Protein AF-A0A8H4UB85-F1 (afdb_monomer_lite)

Organism: NCBI:txid1208366

Foldseek 3Di:
DDKDKAQPCVDPCVVVCPPVQPDDRDPLAMEMDDDDDDPVQDDLVSLLLVVLVNLVCSCVVDVPHFKYKDWDAPPDCSVVSCVVFAVKDFGDWDDDPVGTTTIIMGGPVRCVVVGDPD

Sequence (118 aa):
GYMEIGFVKEDNVAAFIGAGCNIVVGEHDQNTHFLVGEEKFRGGKRYQAANTSMKHLAFLRDPRTRQIIGEPEYGKNNLKIQERFIPIEKKKRFHLPHKTSMLIALSRDRFFQEGHFV

Structure (mmCIF, N/CA/C/O backbone):
data_AF-A0A8H4UB85-F1
#
_entry.id   AF-A0A8H4UB85-F1
#
loop_
_atom_site.group_PDB
_atom_site.id
_atom_site.type_symbol
_atom_site.label_atom_id
_atom_site.label_alt_id
_atom_site.label_comp_id
_atom_site.label_asym_id
_atom_site.label_entity_id
_atom_site.label_seq_id
_atom_site.pdbx_PDB_ins_code
_atom_site.Cartn_x
_atom_site.Cartn_y
_atom_site.Cartn_z
_atom_site.occupancy
_atom_site.B_iso_or_equiv
_atom_site.auth_seq_id
_atom_site.auth_comp_id
_atom_site.auth_asym_id
_atom_site.auth_atom_id
_atom_site.pdbx_PDB_model_num
ATOM 1 N N . GLY A 1 1 ? 16.563 -6.771 -6.193 1.00 87.00 1 GLY A N 1
ATOM 2 C CA . GLY A 1 1 ? 15.504 -5.899 -5.613 1.00 87.00 1 GLY A CA 1
ATOM 3 C C . GLY A 1 1 ? 14.843 -6.540 -4.397 1.00 87.00 1 GLY A C 1
ATOM 4 O O . GLY A 1 1 ? 15.246 -7.634 -4.033 1.00 87.00 1 GLY A O 1
ATOM 5 N N . TYR A 1 2 ? 13.864 -5.873 -3.777 1.00 93.56 2 TYR A N 1
ATOM 6 C CA . TYR A 1 2 ? 13.152 -6.328 -2.567 1.00 93.56 2 TYR A CA 1
ATOM 7 C C . TYR A 1 2 ? 11.643 -6.086 -2.693 1.00 93.56 2 TYR A C 1
ATOM 9 O O . TYR A 1 2 ? 11.250 -5.063 -3.256 1.00 93.56 2 TYR A O 1
ATOM 17 N N . MET A 1 3 ? 10.819 -6.999 -2.173 1.00 92.88 3 MET A N 1
ATOM 18 C CA . MET A 1 3 ? 9.364 -6.853 -2.051 1.00 92.88 3 MET A CA 1
ATOM 19 C C . MET A 1 3 ? 8.880 -7.556 -0.786 1.00 92.88 3 MET A C 1
ATOM 21 O O . MET A 1 3 ? 9.318 -8.670 -0.509 1.00 92.88 3 MET A O 1
ATOM 25 N N . GLU A 1 4 ? 7.933 -6.949 -0.080 1.00 95.62 4 GLU A N 1
ATOM 26 C CA . GLU A 1 4 ? 7.238 -7.569 1.045 1.00 95.62 4 GLU A CA 1
ATOM 27 C C . GLU A 1 4 ? 5.762 -7.167 1.092 1.00 95.62 4 GLU A C 1
ATOM 29 O O . GLU A 1 4 ? 5.367 -6.099 0.615 1.00 95.62 4 GLU A O 1
ATOM 34 N N . ILE A 1 5 ? 4.963 -8.054 1.680 1.00 97.19 5 ILE A N 1
ATOM 35 C CA . ILE A 1 5 ? 3.551 -7.857 2.000 1.00 97.19 5 ILE A CA 1
ATOM 36 C C . ILE A 1 5 ? 3.381 -8.315 3.448 1.00 97.19 5 ILE A C 1
ATOM 38 O O . ILE A 1 5 ? 3.687 -9.471 3.755 1.00 97.19 5 ILE A O 1
ATOM 42 N N . GLY A 1 6 ? 2.901 -7.430 4.313 1.00 96.38 6 GLY A N 1
ATOM 43 C CA . GLY A 1 6 ? 2.668 -7.713 5.727 1.00 96.38 6 GLY A CA 1
ATOM 44 C C . GLY A 1 6 ? 1.344 -7.138 6.210 1.00 96.38 6 GLY A C 1
ATOM 45 O O . GLY A 1 6 ? 0.678 -6.384 5.500 1.00 96.38 6 GLY A O 1
ATOM 46 N N . PHE A 1 7 ? 0.953 -7.482 7.435 1.00 96.62 7 PHE A N 1
ATOM 47 C CA . PHE A 1 7 ? -0.189 -6.841 8.077 1.00 96.62 7 PHE A CA 1
ATOM 48 C C . PHE A 1 7 ? 0.214 -5.462 8.589 1.00 96.62 7 PHE A C 1
ATOM 50 O O . PHE A 1 7 ? 1.248 -5.304 9.232 1.00 96.62 7 PHE A O 1
ATOM 57 N N . VAL A 1 8 ? -0.633 -4.457 8.364 1.00 95.44 8 VAL A N 1
ATOM 58 C CA . VAL A 1 8 ? -0.331 -3.070 8.760 1.00 95.44 8 VAL A CA 1
ATOM 59 C C . VAL A 1 8 ? -0.058 -2.963 10.256 1.00 95.44 8 VAL A C 1
ATOM 61 O O . VAL A 1 8 ? 0.809 -2.202 10.662 1.00 95.44 8 VAL A O 1
ATOM 64 N N . LYS A 1 9 ? -0.786 -3.725 11.078 1.00 93.81 9 LYS A N 1
ATOM 65 C CA . LYS A 1 9 ? -0.640 -3.712 12.540 1.00 93.81 9 LYS A CA 1
ATOM 66 C C . LYS A 1 9 ? 0.680 -4.296 13.044 1.00 93.81 9 LYS A C 1
ATOM 68 O O . LYS A 1 9 ? 1.051 -4.019 14.179 1.00 93.81 9 LYS A O 1
ATOM 73 N N . GLU A 1 10 ? 1.361 -5.087 12.223 1.00 94.06 10 GLU A N 1
ATOM 74 C CA . GLU A 1 10 ? 2.667 -5.676 12.539 1.00 94.06 10 GLU A CA 1
ATOM 75 C C . GLU A 1 10 ? 3.822 -4.781 12.072 1.00 94.06 10 GLU A C 1
ATOM 77 O O . GLU A 1 10 ? 4.984 -5.048 12.369 1.00 94.06 10 GLU A O 1
ATOM 82 N N . ASP A 1 11 ? 3.512 -3.705 11.352 1.00 91.88 11 ASP A N 1
ATOM 83 C CA . ASP A 1 11 ? 4.499 -2.788 10.815 1.00 91.88 11 ASP A CA 1
ATOM 84 C C . ASP A 1 11 ? 4.849 -1.664 11.790 1.00 91.88 11 ASP A C 1
ATOM 86 O O . ASP A 1 11 ? 4.005 -1.165 12.538 1.00 91.88 11 ASP A O 1
ATOM 90 N N . ASN A 1 12 ? 6.087 -1.176 11.714 1.00 87.50 12 ASN A N 1
ATOM 91 C CA . ASN A 1 12 ? 6.548 -0.034 12.503 1.00 87.50 12 ASN A CA 1
ATOM 92 C C . ASN A 1 12 ? 5.673 1.216 12.310 1.00 87.50 12 ASN A C 1
ATOM 94 O O . ASN A 1 12 ? 5.544 2.028 13.227 1.00 87.50 12 ASN A O 1
ATOM 98 N N . VAL A 1 13 ? 5.054 1.383 11.135 1.00 86.00 13 VAL A N 1
ATOM 99 C CA . VAL A 1 13 ? 4.147 2.494 10.847 1.00 86.00 13 VAL A CA 1
ATOM 100 C C . VAL A 1 13 ? 2.886 2.461 11.715 1.00 86.00 13 VAL A C 1
ATOM 102 O O . VAL A 1 13 ? 2.326 3.526 11.980 1.00 86.00 13 VAL A O 1
ATOM 105 N N . ALA A 1 14 ? 2.467 1.291 12.219 1.00 88.25 14 ALA A N 1
ATOM 106 C CA . ALA A 1 14 ? 1.281 1.131 13.064 1.00 88.25 14 ALA A CA 1
ATOM 107 C C . ALA A 1 14 ? 1.293 2.082 14.270 1.00 88.25 14 ALA A C 1
ATOM 109 O O . ALA A 1 14 ? 0.273 2.696 14.590 1.00 88.25 14 ALA A O 1
ATOM 110 N N . ALA A 1 15 ? 2.469 2.282 14.875 1.00 85.38 15 ALA A N 1
ATOM 111 C CA . ALA A 1 15 ? 2.667 3.181 16.012 1.00 85.38 15 ALA A CA 1
ATOM 112 C C . ALA A 1 15 ? 2.376 4.663 15.690 1.00 85.38 15 ALA A C 1
ATOM 114 O O . ALA A 1 15 ? 2.152 5.461 16.598 1.00 85.38 15 ALA A O 1
ATOM 115 N N . PHE A 1 16 ? 2.354 5.042 14.408 1.00 82.12 16 PHE A N 1
ATOM 116 C CA . PHE A 1 16 ? 2.212 6.427 13.949 1.00 82.12 16 PHE A CA 1
ATOM 117 C C . PHE A 1 16 ? 0.847 6.732 13.309 1.00 82.12 16 PHE A C 1
ATOM 119 O O . PHE A 1 16 ? 0.513 7.902 13.110 1.00 82.12 16 PHE A O 1
ATOM 126 N N . ILE A 1 17 ? 0.047 5.714 12.972 1.00 80.44 17 ILE A N 1
ATOM 127 C CA . ILE A 1 17 ? -1.155 5.864 12.124 1.00 80.44 17 ILE A CA 1
ATOM 128 C C . ILE A 1 17 ? -2.485 5.680 12.859 1.00 80.44 17 ILE A C 1
ATOM 130 O O . ILE A 1 17 ? -3.516 5.558 12.206 1.00 80.44 17 ILE A O 1
ATOM 134 N N . GLY A 1 18 ? -2.479 5.697 14.196 1.00 71.00 18 GLY A N 1
ATOM 135 C CA . GLY A 1 18 ? -3.691 5.637 15.023 1.00 71.00 18 GLY A CA 1
ATOM 136 C C . GLY A 1 18 ? -4.651 6.828 14.833 1.00 71.00 18 GLY A C 1
ATOM 137 O O . GLY A 1 18 ? -4.656 7.499 13.801 1.00 71.00 18 GLY A O 1
ATOM 138 N N . ALA A 1 19 ? -5.450 7.144 15.860 1.00 62.06 19 ALA A N 1
ATOM 139 C CA . ALA A 1 19 ? -6.551 8.123 15.801 1.00 62.06 19 ALA A CA 1
ATOM 140 C C . ALA A 1 19 ? -6.199 9.492 15.167 1.00 62.06 19 ALA A C 1
ATOM 142 O O . ALA A 1 19 ? -7.061 10.163 14.607 1.00 62.06 19 ALA A O 1
ATOM 143 N N . GLY A 1 20 ? -4.927 9.902 15.192 1.00 68.69 20 GLY A N 1
ATOM 144 C CA . GLY A 1 20 ? -4.468 11.149 14.584 1.00 68.69 20 GLY A CA 1
ATOM 145 C C . GLY A 1 20 ? -4.389 11.159 13.051 1.00 68.69 20 GLY A C 1
ATOM 146 O O . GLY A 1 20 ? -4.251 12.243 12.484 1.00 68.69 20 GLY A O 1
ATOM 147 N N . CYS A 1 21 ? -4.445 10.016 12.363 1.00 76.62 21 CYS A N 1
ATOM 148 C CA . CYS A 1 21 ? -4.214 9.925 10.914 1.00 76.62 21 CYS A CA 1
ATOM 149 C C . CYS A 1 21 ? -5.487 9.771 10.067 1.00 76.62 21 CYS A C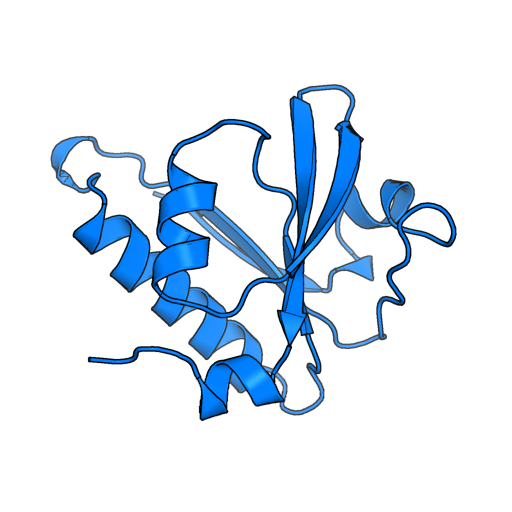 1
ATOM 151 O O . CYS A 1 21 ? -5.382 9.591 8.854 1.00 76.62 21 CYS A O 1
ATOM 153 N N . ASN A 1 22 ? -6.667 9.904 10.691 1.00 80.75 22 ASN A N 1
ATOM 154 C CA . ASN A 1 22 ? -7.983 9.744 10.058 1.00 80.75 22 ASN A CA 1
ATOM 155 C C . ASN A 1 22 ? -8.073 8.466 9.207 1.00 80.75 22 ASN A C 1
ATOM 157 O O . ASN A 1 22 ? -8.549 8.463 8.069 1.00 80.75 22 ASN A O 1
ATOM 161 N N . ILE A 1 23 ? -7.535 7.384 9.760 1.00 85.69 23 ILE A N 1
ATOM 162 C CA . ILE A 1 23 ? -7.601 6.057 9.183 1.00 85.69 23 ILE A CA 1
ATOM 163 C C . ILE A 1 23 ? -7.912 5.067 10.294 1.00 85.69 23 ILE A C 1
ATOM 165 O O . ILE A 1 23 ? -7.404 5.185 11.408 1.00 85.69 23 ILE A O 1
ATOM 169 N N . VAL A 1 24 ? -8.761 4.098 9.984 1.00 89.38 24 VAL A N 1
ATOM 170 C CA . VAL A 1 24 ? -9.012 2.950 10.850 1.00 89.38 24 VAL A CA 1
ATOM 171 C C . VAL A 1 24 ? -8.361 1.757 10.173 1.00 89.38 24 VAL A C 1
ATOM 173 O O . VAL A 1 24 ? -8.688 1.455 9.029 1.00 89.38 24 VAL A O 1
ATOM 176 N N . VAL A 1 25 ? -7.406 1.128 10.856 1.00 92.06 25 VAL A N 1
ATOM 177 C CA . VAL A 1 25 ? -6.695 -0.058 10.366 1.00 92.06 25 VAL A CA 1
ATOM 178 C C . VAL A 1 25 ? -7.390 -1.299 10.915 1.00 92.06 25 VAL A C 1
ATOM 180 O O . VAL A 1 25 ? -7.408 -1.514 12.129 1.00 92.06 25 VAL A O 1
ATOM 183 N N . GLY A 1 26 ? -7.966 -2.106 10.029 1.00 92.94 26 GLY A N 1
ATOM 184 C CA . GLY A 1 26 ? -8.573 -3.388 10.372 1.00 92.94 26 GLY A CA 1
ATOM 185 C C . GLY A 1 26 ? -7.535 -4.477 10.655 1.00 92.94 26 GLY A C 1
ATOM 186 O O . GLY A 1 26 ? -6.364 -4.350 10.306 1.00 92.94 26 GLY A O 1
ATOM 187 N N . GLU A 1 27 ? -7.972 -5.584 11.261 1.00 94.88 27 GLU A N 1
ATOM 188 C CA . GLU A 1 27 ? -7.096 -6.721 11.613 1.00 94.88 27 GLU A CA 1
ATOM 189 C C . GLU A 1 27 ? -6.407 -7.370 10.405 1.00 94.88 27 GLU A C 1
ATOM 191 O O . GLU A 1 27 ? -5.347 -7.970 10.540 1.00 94.88 27 GLU A O 1
ATOM 196 N N . HIS A 1 28 ? -7.018 -7.273 9.224 1.00 96.81 28 HIS A N 1
ATOM 197 C CA . HIS A 1 28 ? -6.555 -7.948 8.008 1.00 96.81 28 HIS A CA 1
ATOM 198 C C . HIS A 1 28 ? -6.041 -6.983 6.941 1.00 96.81 28 HIS A C 1
ATOM 200 O O . HIS A 1 28 ? -5.773 -7.404 5.812 1.00 96.81 28 HIS A O 1
ATOM 206 N N . ASP A 1 29 ? -5.934 -5.695 7.262 1.00 96.88 29 ASP A N 1
ATOM 207 C CA . ASP A 1 29 ? -5.396 -4.723 6.321 1.00 96.88 29 ASP A CA 1
ATOM 208 C C . ASP A 1 29 ? -3.905 -4.966 6.115 1.00 96.88 29 ASP A C 1
ATOM 210 O O . ASP A 1 29 ? -3.153 -5.220 7.060 1.00 96.88 29 ASP A O 1
ATOM 214 N N . GLN A 1 30 ? -3.490 -4.905 4.854 1.00 97.81 30 GLN A N 1
ATOM 215 C CA . GLN A 1 30 ? -2.128 -5.229 4.440 1.00 97.81 30 GLN A CA 1
ATOM 216 C C . GLN A 1 30 ? -1.338 -3.948 4.165 1.00 97.81 30 GLN A C 1
ATOM 218 O O . GLN A 1 30 ? -1.902 -2.894 3.870 1.00 97.81 30 GLN A O 1
ATOM 223 N N . ASN A 1 31 ? -0.020 -4.035 4.205 1.00 96.62 31 ASN A N 1
ATOM 224 C CA . ASN A 1 31 ? 0.883 -3.054 3.631 1.00 96.62 31 ASN A CA 1
ATOM 225 C C . ASN A 1 31 ? 1.737 -3.713 2.549 1.00 96.62 31 ASN A C 1
ATOM 227 O O . ASN A 1 31 ? 1.681 -4.923 2.323 1.00 96.62 31 ASN A O 1
ATOM 231 N N . THR A 1 32 ? 2.504 -2.895 1.837 1.00 95.69 32 THR A N 1
ATOM 232 C CA . THR A 1 32 ? 3.483 -3.412 0.887 1.00 95.69 32 THR A CA 1
ATOM 233 C C . THR A 1 32 ? 4.690 -2.490 0.829 1.00 95.69 32 THR A C 1
ATOM 235 O O . THR A 1 32 ? 4.504 -1.287 0.605 1.00 95.69 32 THR A O 1
ATOM 238 N N . HIS A 1 33 ? 5.899 -3.040 0.853 1.00 93.44 33 HIS A N 1
ATOM 239 C CA . HIS A 1 33 ? 7.110 -2.287 0.531 1.00 93.44 33 HIS A CA 1
ATOM 240 C C . HIS A 1 33 ? 7.845 -2.935 -0.625 1.00 93.44 33 HIS A C 1
ATOM 242 O O . HIS A 1 33 ? 7.888 -4.156 -0.755 1.00 93.44 33 HIS A O 1
ATOM 248 N N . PHE A 1 34 ? 8.435 -2.109 -1.485 1.00 91.25 34 PHE A N 1
ATOM 249 C CA . PHE A 1 34 ? 9.289 -2.623 -2.538 1.00 91.25 34 PHE A CA 1
ATOM 250 C C . PHE A 1 34 ? 10.373 -1.651 -2.970 1.00 91.25 34 PHE A C 1
ATOM 252 O O . PHE A 1 34 ? 10.245 -0.430 -2.864 1.00 91.25 34 PHE A O 1
ATOM 259 N N . LEU A 1 35 ? 11.426 -2.232 -3.530 1.00 91.12 35 LEU A N 1
ATOM 260 C CA . LEU A 1 35 ? 12.590 -1.548 -4.057 1.00 91.12 35 LEU A CA 1
ATOM 261 C C . LEU A 1 35 ? 13.081 -2.265 -5.316 1.00 91.12 35 LEU A C 1
ATOM 263 O O . LEU A 1 35 ? 13.325 -3.474 -5.322 1.00 91.12 35 LEU A O 1
ATOM 267 N N . VAL A 1 36 ? 13.337 -1.486 -6.364 1.00 91.44 36 VAL A N 1
ATOM 268 C CA . VAL A 1 36 ? 14.080 -1.946 -7.541 1.00 91.44 36 VAL A CA 1
ATOM 269 C C . VAL A 1 36 ? 15.549 -1.565 -7.364 1.00 91.44 36 VAL A C 1
ATOM 271 O O . VAL A 1 36 ? 15.904 -0.385 -7.428 1.00 91.44 36 VAL A O 1
ATOM 274 N N . GLY A 1 37 ? 16.392 -2.567 -7.111 1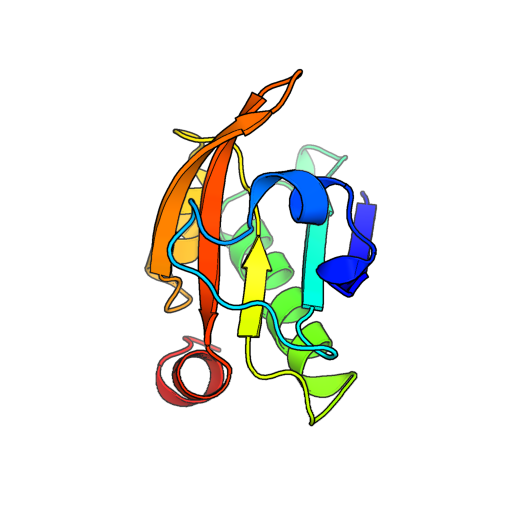.00 91.12 37 GLY A N 1
ATOM 275 C CA . GLY A 1 37 ? 17.809 -2.363 -6.804 1.00 91.12 37 GLY A CA 1
ATOM 276 C C . GLY A 1 37 ? 18.592 -1.910 -8.032 1.00 91.12 37 GLY A C 1
ATOM 277 O O . GLY A 1 37 ? 19.202 -0.842 -8.031 1.00 91.12 37 GLY A O 1
ATOM 278 N N . GLU A 1 38 ? 18.506 -2.695 -9.100 1.00 93.44 38 GLU A N 1
ATOM 279 C CA . GLU A 1 38 ? 19.295 -2.552 -10.314 1.00 93.44 38 GLU A CA 1
ATOM 280 C C . GLU A 1 38 ? 18.725 -1.448 -11.213 1.00 93.44 38 GLU A C 1
ATOM 282 O O . GLU A 1 38 ? 17.554 -1.462 -11.600 1.00 93.44 38 GLU A O 1
ATOM 287 N N . GLU A 1 39 ? 19.576 -0.499 -11.596 1.00 93.94 39 GLU A N 1
ATOM 288 C CA . GLU A 1 39 ? 19.166 0.702 -12.326 1.00 93.94 39 GLU A CA 1
ATOM 289 C C . GLU A 1 39 ? 18.484 0.398 -13.666 1.00 93.94 39 GLU A C 1
ATOM 291 O O . GLU A 1 39 ? 17.449 0.986 -13.978 1.00 93.94 39 GLU A O 1
ATOM 296 N N . LYS A 1 40 ? 18.983 -0.601 -14.406 1.00 94.75 40 LYS A N 1
ATOM 297 C CA . LYS A 1 40 ? 18.424 -1.022 -15.703 1.00 94.75 40 LYS A CA 1
ATOM 298 C C . LYS A 1 40 ? 16.953 -1.462 -15.640 1.00 94.75 40 LYS A C 1
ATOM 300 O O . LYS A 1 40 ? 16.261 -1.438 -16.658 1.00 94.75 40 LYS A O 1
ATOM 305 N N . PHE A 1 41 ? 16.468 -1.855 -14.459 1.00 91.50 41 PHE A N 1
ATOM 306 C CA . PHE A 1 41 ? 15.083 -2.278 -14.235 1.00 91.50 41 PHE A CA 1
ATOM 307 C C . PHE A 1 41 ? 14.199 -1.183 -13.634 1.00 91.50 41 PHE A C 1
ATOM 309 O O . PHE A 1 41 ? 12.993 -1.385 -13.482 1.00 91.50 41 PHE A O 1
ATOM 316 N N . ARG A 1 42 ? 14.750 -0.005 -13.324 1.00 90.81 42 ARG A N 1
ATOM 317 C CA . ARG A 1 42 ? 13.956 1.147 -12.888 1.00 90.81 42 ARG A CA 1
ATOM 318 C C . ARG A 1 42 ? 13.158 1.734 -14.064 1.00 90.81 42 ARG A C 1
ATOM 320 O O . ARG A 1 42 ? 1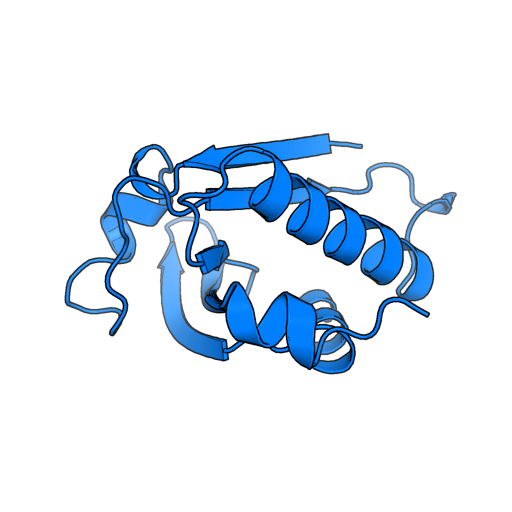3.288 1.321 -15.221 1.00 90.81 42 ARG A O 1
ATOM 327 N N . GLY A 1 43 ? 12.290 2.692 -13.746 1.00 91.12 43 GLY A N 1
ATOM 328 C CA . GLY A 1 43 ? 11.472 3.430 -14.712 1.00 91.12 43 GLY A CA 1
ATOM 329 C C . GLY A 1 43 ? 9.978 3.361 -14.406 1.00 91.12 43 GLY A C 1
ATOM 330 O O . GLY A 1 43 ? 9.488 2.372 -13.864 1.00 91.12 43 GLY A O 1
ATOM 331 N N . GLY A 1 44 ? 9.245 4.418 -14.769 1.00 90.06 44 GLY A N 1
ATOM 332 C CA . GLY A 1 44 ? 7.846 4.604 -14.368 1.00 90.06 44 GLY A CA 1
ATOM 333 C C . GLY A 1 44 ? 6.906 3.472 -14.793 1.00 90.06 44 GLY A C 1
ATOM 334 O O . GLY A 1 44 ? 6.118 3.014 -13.975 1.00 90.06 44 GLY A O 1
ATOM 335 N N . LYS A 1 45 ? 7.046 2.957 -16.024 1.00 90.31 45 LYS A N 1
ATOM 336 C CA . LYS A 1 45 ? 6.229 1.836 -16.532 1.00 90.31 45 LYS A CA 1
ATOM 337 C C . LYS A 1 45 ? 6.459 0.539 -15.747 1.00 90.31 45 LYS A C 1
ATOM 339 O O . LYS A 1 45 ? 5.510 -0.135 -15.368 1.00 90.31 45 LYS A O 1
ATOM 344 N N . ARG A 1 46 ? 7.723 0.205 -15.461 1.00 92.00 46 ARG A N 1
ATOM 345 C CA . ARG A 1 46 ? 8.076 -0.991 -14.675 1.00 92.00 46 ARG A CA 1
ATOM 346 C C . ARG A 1 46 ? 7.642 -0.846 -13.221 1.00 92.00 46 ARG A C 1
ATOM 348 O O . ARG A 1 46 ? 7.102 -1.786 -12.655 1.00 92.00 46 ARG A O 1
ATOM 355 N N . TYR A 1 47 ? 7.836 0.342 -12.647 1.00 90.94 47 TYR A N 1
ATOM 356 C CA . TYR A 1 47 ? 7.372 0.673 -11.302 1.00 90.94 47 TYR A CA 1
ATOM 357 C C . TYR A 1 47 ? 5.854 0.507 -11.180 1.00 90.94 47 TYR A C 1
ATOM 359 O O . TYR A 1 47 ? 5.397 -0.142 -10.247 1.00 90.94 47 TYR A O 1
ATOM 367 N N . GLN A 1 48 ? 5.088 1.055 -12.128 1.00 90.12 48 GLN A N 1
ATOM 368 C CA . GLN A 1 48 ? 3.636 0.896 -12.187 1.00 90.12 48 GLN A CA 1
ATOM 369 C C . GLN A 1 48 ? 3.258 -0.587 -12.227 1.00 90.12 48 GLN A C 1
ATOM 371 O O . GLN A 1 48 ? 2.521 -1.039 -11.358 1.00 90.12 48 GLN A O 1
ATOM 376 N N . ALA A 1 49 ? 3.783 -1.341 -13.198 1.00 91.56 49 ALA A N 1
ATOM 377 C CA . ALA A 1 49 ? 3.442 -2.751 -13.363 1.00 91.56 49 ALA A CA 1
ATOM 378 C C . ALA A 1 49 ? 3.749 -3.567 -12.096 1.00 91.56 49 ALA A C 1
ATOM 380 O O . ALA A 1 49 ? 2.895 -4.313 -11.617 1.00 91.56 49 ALA A O 1
ATOM 381 N N . ALA A 1 50 ? 4.935 -3.377 -11.507 1.00 92.31 50 ALA A N 1
ATOM 382 C CA . ALA A 1 50 ? 5.345 -4.070 -10.289 1.00 92.31 50 ALA A CA 1
ATOM 383 C C . ALA A 1 50 ? 4.486 -3.676 -9.076 1.00 92.31 50 ALA A C 1
ATOM 385 O O . ALA A 1 50 ? 3.987 -4.550 -8.371 1.00 92.31 50 ALA A O 1
ATOM 386 N N . ASN A 1 51 ? 4.270 -2.376 -8.849 1.00 92.38 51 ASN A N 1
ATOM 387 C CA . ASN A 1 51 ? 3.479 -1.890 -7.718 1.00 92.38 51 ASN A CA 1
ATOM 388 C C . ASN A 1 51 ? 2.024 -2.361 -7.808 1.00 92.38 51 ASN A C 1
ATOM 390 O O . ASN A 1 51 ? 1.498 -2.884 -6.832 1.00 92.38 51 ASN A O 1
ATOM 394 N N . THR A 1 52 ? 1.379 -2.215 -8.970 1.00 93.50 52 THR A N 1
ATOM 395 C CA . THR A 1 52 ? -0.011 -2.651 -9.169 1.00 93.50 52 THR A CA 1
ATOM 396 C C . THR A 1 52 ? -0.146 -4.162 -8.995 1.00 93.50 52 THR A C 1
ATOM 398 O O . THR A 1 52 ? -1.055 -4.608 -8.298 1.00 93.50 52 THR A O 1
ATOM 401 N N . SER A 1 53 ? 0.793 -4.950 -9.534 1.00 94.06 53 SER A N 1
ATOM 402 C CA . SER A 1 53 ? 0.807 -6.411 -9.356 1.00 94.06 53 SER A CA 1
ATOM 403 C C . SER A 1 53 ? 0.954 -6.808 -7.886 1.00 94.06 53 SER A C 1
ATOM 405 O O . SER A 1 53 ? 0.271 -7.712 -7.415 1.00 94.06 53 SER A O 1
ATOM 407 N N . MET A 1 54 ? 1.796 -6.098 -7.133 1.00 95.06 54 MET A N 1
ATOM 408 C CA . MET A 1 54 ? 1.985 -6.343 -5.705 1.00 95.06 54 MET A CA 1
ATOM 409 C C . MET A 1 54 ? 0.735 -5.990 -4.886 1.00 95.06 54 MET A C 1
ATOM 411 O O . MET A 1 54 ? 0.344 -6.760 -4.010 1.00 95.06 54 MET A O 1
ATOM 415 N N . LYS A 1 55 ? 0.059 -4.872 -5.192 1.00 95.50 55 LYS A N 1
ATOM 416 C CA . LYS A 1 55 ? -1.226 -4.518 -4.559 1.00 95.50 55 LYS A CA 1
ATOM 417 C C . LYS A 1 55 ? -2.314 -5.543 -4.886 1.00 95.50 55 LYS A C 1
ATOM 419 O O . LYS A 1 55 ? -3.064 -5.935 -3.998 1.00 95.50 55 LYS A O 1
ATOM 424 N N . HIS A 1 56 ? -2.356 -6.029 -6.126 1.00 95.75 56 HIS A N 1
ATOM 425 C CA . HIS A 1 56 ? -3.272 -7.094 -6.524 1.00 95.75 56 HIS A CA 1
ATOM 426 C C . HIS A 1 56 ? -3.028 -8.370 -5.710 1.00 95.75 56 HIS A C 1
ATOM 428 O O . HIS A 1 56 ? -3.956 -8.893 -5.097 1.00 95.75 56 HIS A O 1
ATOM 434 N N . LEU A 1 57 ? -1.770 -8.818 -5.627 1.00 96.44 57 LEU A N 1
ATOM 435 C CA . LEU A 1 57 ? -1.392 -9.987 -4.837 1.00 96.44 57 LEU A CA 1
ATOM 436 C C . LEU A 1 57 ? -1.770 -9.829 -3.357 1.00 96.44 57 LEU A C 1
ATOM 438 O O . LEU A 1 57 ? -2.322 -10.757 -2.774 1.00 96.44 57 LEU A O 1
ATOM 442 N N . ALA A 1 58 ? -1.530 -8.659 -2.761 1.00 97.12 58 ALA A N 1
ATOM 443 C CA . ALA A 1 58 ? -1.889 -8.390 -1.369 1.00 97.12 58 ALA A CA 1
ATOM 444 C C . ALA A 1 58 ? -3.404 -8.521 -1.114 1.00 97.12 58 ALA A C 1
ATOM 446 O O . ALA A 1 58 ? -3.797 -9.110 -0.111 1.00 97.12 58 ALA A O 1
ATOM 447 N N . PHE A 1 59 ? -4.259 -8.064 -2.038 1.00 97.44 59 PHE A N 1
ATOM 448 C CA . PHE A 1 59 ? -5.710 -8.262 -1.928 1.00 97.44 59 PHE A CA 1
ATOM 449 C C . PHE A 1 59 ? -6.166 -9.709 -2.165 1.00 97.44 59 PHE A C 1
ATOM 451 O O . PHE A 1 59 ? -7.210 -10.109 -1.642 1.00 97.44 59 PHE A O 1
ATOM 458 N N . LEU A 1 60 ? -5.445 -10.486 -2.976 1.00 96.44 60 LEU A N 1
ATOM 459 C CA . LEU A 1 60 ? -5.781 -11.890 -3.236 1.00 96.44 60 LEU A CA 1
ATOM 460 C C . LEU A 1 60 ? -5.295 -12.833 -2.131 1.00 96.44 60 LEU A C 1
ATOM 462 O O . LEU A 1 60 ? -5.893 -13.886 -1.928 1.00 96.44 60 LEU A O 1
ATOM 466 N N . ARG A 1 61 ? -4.233 -12.455 -1.415 1.00 96.38 61 ARG A N 1
ATOM 467 C CA . ARG A 1 61 ? -3.633 -13.255 -0.341 1.00 96.38 61 ARG A CA 1
ATOM 468 C C . ARG A 1 61 ? -4.598 -13.522 0.814 1.00 96.38 61 ARG A C 1
ATOM 470 O O . ARG A 1 61 ? -4.596 -14.625 1.349 1.00 96.38 61 ARG A O 1
ATOM 477 N N . ASP A 1 62 ? -5.393 -12.525 1.199 1.00 96.81 62 ASP A N 1
ATOM 478 C CA . ASP A 1 62 ? -6.439 -12.665 2.213 1.00 96.81 62 ASP A CA 1
ATOM 479 C C . ASP A 1 62 ? -7.718 -11.948 1.736 1.00 96.81 62 ASP A C 1
ATOM 481 O O . ASP A 1 62 ? -7.718 -10.726 1.546 1.00 96.81 62 ASP A O 1
ATOM 485 N N . PRO A 1 63 ? -8.837 -12.670 1.536 1.00 96.12 63 PRO A N 1
ATOM 486 C CA . PRO A 1 63 ? -10.082 -12.068 1.061 1.00 96.12 63 PRO A CA 1
ATOM 487 C C . PRO A 1 63 ? -10.691 -11.070 2.057 1.00 96.12 63 PRO A C 1
ATOM 489 O O . PRO A 1 63 ? -11.537 -10.264 1.668 1.00 96.12 63 PRO A O 1
ATOM 492 N N . ARG A 1 64 ? -10.272 -11.093 3.330 1.00 97.69 64 ARG A N 1
ATOM 493 C CA . ARG A 1 64 ? -10.744 -10.166 4.367 1.00 97.69 64 ARG A CA 1
ATOM 494 C C . ARG A 1 64 ? -10.026 -8.820 4.326 1.00 97.69 64 ARG A C 1
ATOM 496 O O . ARG A 1 64 ? -10.504 -7.883 4.960 1.00 97.69 64 ARG A O 1
ATOM 503 N N . THR A 1 65 ? -8.919 -8.696 3.591 1.00 98.12 65 THR A N 1
ATOM 504 C CA . THR A 1 65 ? -8.213 -7.423 3.411 1.00 98.12 65 THR A CA 1
ATOM 505 C C . THR A 1 65 ? -9.121 -6.417 2.710 1.00 98.12 65 THR A C 1
ATOM 507 O O . THR A 1 65 ? -9.496 -6.609 1.546 1.00 98.12 65 THR A O 1
ATOM 510 N N . ARG A 1 66 ? -9.468 -5.336 3.420 1.00 97.50 66 ARG A N 1
ATOM 511 C CA . ARG A 1 66 ? -10.355 -4.268 2.930 1.00 97.50 66 ARG A CA 1
ATOM 512 C C . ARG A 1 66 ? -9.587 -3.096 2.352 1.00 97.50 66 ARG A C 1
ATOM 514 O O . ARG A 1 66 ? -10.080 -2.446 1.433 1.00 97.50 66 ARG A O 1
ATOM 521 N N . GLN A 1 67 ? -8.381 -2.855 2.844 1.00 96.62 67 GLN A N 1
ATOM 522 C CA . GLN A 1 67 ? -7.517 -1.811 2.323 1.00 96.62 67 GLN A CA 1
ATOM 523 C C . GLN A 1 67 ? -6.047 -2.212 2.403 1.00 96.62 67 GLN A C 1
ATOM 525 O O . GLN A 1 67 ? -5.643 -3.058 3.204 1.00 96.62 67 GLN A O 1
ATOM 530 N N . ILE A 1 68 ? -5.248 -1.573 1.552 1.00 97.31 68 ILE A N 1
ATOM 531 C CA . ILE A 1 68 ? -3.795 -1.615 1.637 1.00 97.31 68 ILE A CA 1
ATOM 532 C C . ILE A 1 68 ? -3.292 -0.240 2.044 1.00 97.31 68 ILE A C 1
ATOM 534 O O . ILE A 1 68 ? -3.583 0.753 1.372 1.00 97.31 68 ILE A O 1
ATOM 538 N N . ILE A 1 69 ? -2.506 -0.190 3.111 1.00 95.69 69 ILE A N 1
ATOM 539 C CA . ILE A 1 69 ? -1.906 1.042 3.618 1.00 95.69 69 ILE A CA 1
ATOM 540 C C . ILE A 1 69 ? -0.465 1.147 3.131 1.00 95.69 69 ILE A C 1
ATOM 542 O O . ILE A 1 69 ? 0.220 0.145 2.925 1.00 95.69 69 ILE A O 1
ATOM 546 N N . GLY A 1 70 ? -0.013 2.369 2.879 1.00 93.81 70 GLY A N 1
ATOM 547 C CA . GLY A 1 70 ? 1.389 2.631 2.589 1.00 93.81 70 GLY A CA 1
ATOM 548 C C . GLY A 1 70 ? 1.825 4.005 3.063 1.00 93.81 70 GLY A C 1
ATOM 549 O O . GLY A 1 70 ? 1.023 4.917 3.249 1.00 93.81 70 GLY A O 1
ATOM 550 N N . GLU A 1 71 ? 3.128 4.148 3.220 1.00 93.31 71 GLU A N 1
ATOM 551 C CA . GLU A 1 71 ? 3.813 5.319 3.755 1.00 93.31 71 GLU A CA 1
ATOM 552 C C . GLU A 1 71 ? 5.004 5.726 2.870 1.00 93.31 71 GLU A C 1
ATOM 554 O O . GLU A 1 71 ? 6.139 5.882 3.337 1.00 93.31 71 GLU A O 1
ATOM 559 N N . PRO A 1 72 ? 4.788 5.915 1.552 1.00 93.38 72 PRO A N 1
ATOM 560 C CA . PRO A 1 72 ? 5.833 6.413 0.678 1.00 93.38 72 PRO A CA 1
ATOM 561 C C . PRO A 1 72 ? 6.331 7.781 1.146 1.00 93.38 72 PRO A C 1
ATOM 563 O O . PRO A 1 72 ? 5.594 8.608 1.694 1.00 93.38 72 PRO A O 1
ATOM 566 N N . GLU A 1 73 ? 7.604 8.033 0.867 1.00 93.25 73 GLU A N 1
ATOM 567 C CA . GLU A 1 73 ? 8.223 9.317 1.157 1.00 93.25 73 GLU A CA 1
ATOM 568 C C . GLU A 1 73 ? 7.514 10.447 0.405 1.00 93.25 73 GLU A C 1
ATOM 570 O O . GLU A 1 73 ? 7.234 10.363 -0.798 1.00 93.25 73 GLU A O 1
ATOM 575 N N . TYR A 1 74 ? 7.205 11.511 1.136 1.00 94.06 74 TYR A N 1
ATOM 576 C CA . TYR A 1 74 ? 6.503 12.660 0.600 1.00 94.06 74 TYR A CA 1
ATOM 577 C C . TYR A 1 74 ? 7.348 13.370 -0.471 1.00 94.06 74 TYR A C 1
ATOM 579 O O . TYR A 1 74 ? 8.538 13.604 -0.296 1.00 94.06 74 TYR A O 1
ATOM 587 N N . GLY A 1 75 ? 6.715 13.750 -1.584 1.00 89.50 75 GLY A N 1
ATOM 588 C CA . GLY A 1 75 ? 7.355 14.524 -2.656 1.00 89.50 75 GLY A CA 1
ATOM 589 C C . GLY A 1 75 ? 8.092 13.696 -3.713 1.00 89.50 75 GLY A C 1
ATOM 590 O O . GLY A 1 75 ? 8.441 14.239 -4.760 1.00 89.50 75 GLY A O 1
ATOM 591 N N . LYS A 1 76 ? 8.271 12.384 -3.513 1.00 90.25 76 LYS A N 1
ATOM 592 C CA . LYS A 1 76 ? 8.873 11.517 -4.534 1.00 90.25 76 LYS A CA 1
ATOM 593 C C . LYS A 1 76 ? 7.908 11.219 -5.690 1.00 90.25 76 LYS A C 1
ATOM 595 O O . LYS A 1 76 ? 6.689 11.140 -5.535 1.00 90.25 76 LYS A O 1
ATOM 600 N N . ASN A 1 77 ? 8.474 11.025 -6.884 1.00 89.06 77 ASN A N 1
ATOM 601 C CA . ASN A 1 77 ? 7.714 10.791 -8.121 1.00 89.06 77 ASN A CA 1
ATOM 602 C C . ASN A 1 77 ? 6.899 9.490 -8.109 1.00 89.06 77 ASN A C 1
ATOM 604 O O . ASN A 1 77 ? 5.927 9.370 -8.850 1.00 89.06 77 ASN A O 1
ATOM 608 N N . ASN A 1 78 ? 7.269 8.525 -7.268 1.00 88.12 78 ASN A N 1
ATOM 609 C CA . ASN A 1 78 ? 6.549 7.265 -7.116 1.00 88.12 78 ASN A CA 1
ATOM 610 C C . ASN A 1 78 ? 5.092 7.479 -6.676 1.00 88.12 78 ASN A C 1
ATOM 612 O O . ASN A 1 78 ? 4.210 6.816 -7.210 1.00 88.12 78 ASN A O 1
ATOM 616 N N . LEU A 1 79 ? 4.830 8.440 -5.783 1.00 91.06 79 LEU A N 1
ATOM 617 C CA . LEU A 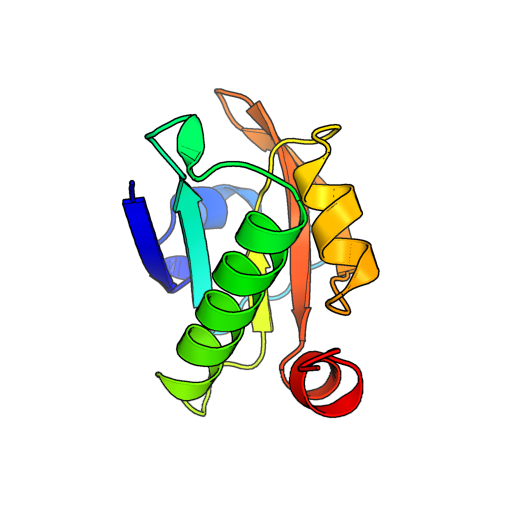1 79 ? 3.472 8.812 -5.376 1.00 91.06 79 LEU A CA 1
ATOM 618 C C . LEU A 1 79 ? 2.634 9.269 -6.573 1.00 91.06 79 LEU A C 1
ATOM 620 O O . LEU A 1 79 ? 1.552 8.739 -6.793 1.00 91.06 79 LEU A O 1
ATOM 624 N N . LYS A 1 80 ? 3.174 10.181 -7.392 1.00 90.81 80 LYS A N 1
ATOM 625 C CA . LYS A 1 80 ? 2.495 10.685 -8.599 1.00 90.81 80 LYS A CA 1
ATOM 626 C C . LYS A 1 80 ? 2.202 9.572 -9.604 1.00 90.81 80 LYS A C 1
ATOM 628 O O . LYS A 1 80 ? 1.171 9.595 -10.265 1.00 90.81 80 LYS A O 1
ATOM 633 N N . ILE A 1 81 ? 3.115 8.606 -9.735 1.00 89.31 81 ILE A N 1
ATOM 634 C CA . ILE A 1 81 ? 2.902 7.444 -10.603 1.00 89.31 81 ILE A CA 1
ATOM 635 C C . ILE A 1 81 ? 1.759 6.589 -10.051 1.00 89.31 81 ILE A C 1
ATOM 637 O O . ILE A 1 81 ? 0.877 6.227 -10.816 1.00 89.31 81 ILE A O 1
ATOM 641 N N . GLN A 1 82 ? 1.728 6.302 -8.747 1.00 90.62 82 GLN A N 1
ATOM 642 C CA . GLN A 1 82 ? 0.642 5.515 -8.152 1.00 90.62 82 GLN A CA 1
ATOM 643 C C . GLN A 1 82 ? -0.727 6.175 -8.351 1.00 90.62 82 GLN A C 1
ATOM 645 O O . GLN A 1 82 ? -1.635 5.511 -8.839 1.00 90.62 82 GLN A O 1
ATOM 650 N N . GLU A 1 83 ? -0.851 7.477 -8.070 1.00 90.69 83 GLU A N 1
ATOM 651 C CA . GLU A 1 83 ? -2.108 8.234 -8.227 1.00 90.69 83 GLU A CA 1
ATOM 652 C C . GLU A 1 83 ? -2.685 8.184 -9.644 1.00 90.69 83 GLU A C 1
ATOM 654 O O . GLU A 1 83 ? -3.887 8.338 -9.828 1.00 90.69 83 GLU A O 1
ATOM 659 N N . ARG A 1 84 ? -1.836 7.979 -10.655 1.00 89.38 84 ARG A N 1
ATOM 660 C CA . ARG A 1 84 ? -2.270 7.916 -12.051 1.00 89.38 84 ARG A CA 1
ATOM 661 C C . ARG A 1 84 ? -2.938 6.589 -12.421 1.00 89.38 84 ARG A C 1
ATOM 663 O O . ARG A 1 84 ? -3.707 6.564 -13.374 1.00 89.38 84 ARG A O 1
ATOM 670 N N . PHE A 1 85 ? -2.601 5.493 -11.744 1.00 87.19 85 PHE A N 1
ATOM 671 C CA . PHE A 1 85 ? -2.948 4.140 -12.206 1.00 87.19 85 PHE A CA 1
ATOM 672 C C . PHE A 1 85 ? -3.796 3.341 -11.224 1.00 87.19 85 PHE A C 1
ATOM 674 O O . PHE A 1 85 ? -4.489 2.413 -11.637 1.00 87.19 85 PHE A O 1
ATOM 681 N N . ILE A 1 86 ? -3.729 3.679 -9.939 1.00 92.31 86 ILE A N 1
ATOM 682 C CA . ILE A 1 86 ? -4.526 3.045 -8.896 1.00 92.31 86 ILE A CA 1
ATOM 683 C C . ILE A 1 86 ? -5.197 4.125 -8.040 1.00 92.31 86 ILE A C 1
ATOM 685 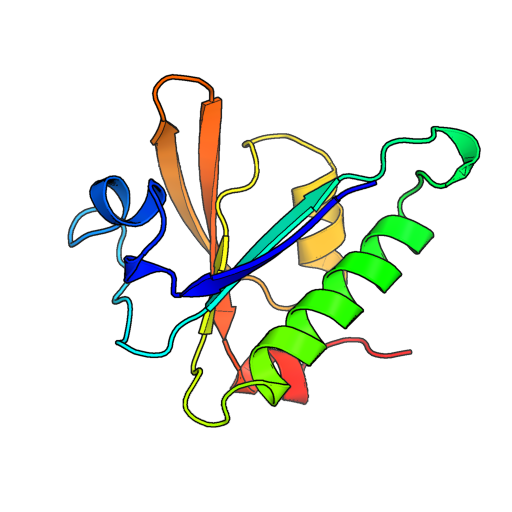O O . ILE A 1 86 ? -4.583 5.164 -7.784 1.00 92.31 86 ILE A O 1
ATOM 689 N N . PRO A 1 87 ? -6.432 3.889 -7.567 1.00 94.56 87 PRO A N 1
ATOM 690 C CA . PRO A 1 87 ? -7.237 4.882 -6.857 1.00 94.56 87 PRO A CA 1
ATOM 691 C C . PRO A 1 87 ? -6.794 5.032 -5.393 1.00 94.56 87 PRO A C 1
ATOM 693 O O . PRO A 1 87 ? -7.543 4.753 -4.457 1.00 94.56 87 PRO A O 1
ATOM 696 N N . ILE A 1 88 ? -5.540 5.435 -5.182 1.00 94.94 88 ILE A N 1
ATOM 697 C CA . ILE A 1 88 ? -5.000 5.685 -3.846 1.00 94.94 88 ILE A CA 1
ATOM 698 C C . ILE A 1 88 ? -5.547 6.989 -3.267 1.00 94.94 88 ILE A C 1
ATOM 700 O O . ILE A 1 88 ? -5.678 8.003 -3.949 1.00 94.94 88 ILE A O 1
ATOM 704 N N . GLU A 1 89 ? -5.802 6.979 -1.967 1.00 93.94 89 GLU A N 1
ATOM 705 C CA . GLU A 1 89 ? -6.253 8.133 -1.202 1.00 93.94 89 GLU A CA 1
ATOM 706 C C . GLU A 1 89 ? -5.136 8.612 -0.284 1.00 93.94 89 GLU A C 1
ATOM 708 O O . GLU A 1 89 ? -4.689 7.882 0.601 1.00 93.94 89 GLU A O 1
ATOM 713 N N . LYS A 1 90 ? -4.701 9.861 -0.457 1.00 93.06 90 LYS A N 1
ATOM 714 C CA . LYS A 1 90 ? -3.784 10.524 0.477 1.00 93.06 90 LYS A CA 1
ATOM 715 C C . LYS A 1 90 ? -4.540 10.897 1.749 1.00 93.06 90 LYS A C 1
ATOM 717 O O . LYS A 1 90 ? -5.458 11.709 1.702 1.00 93.06 90 LYS A O 1
ATOM 722 N N . LYS A 1 91 ? -4.147 10.320 2.883 1.00 91.75 91 LYS A N 1
ATOM 723 C CA . LYS A 1 91 ? -4.809 10.521 4.178 1.00 91.75 91 LYS A CA 1
ATOM 724 C C . LYS A 1 91 ? -4.161 11.640 4.976 1.00 91.75 91 LYS A C 1
ATOM 726 O O . LYS A 1 91 ? -4.822 12.612 5.331 1.00 91.75 91 LYS A O 1
ATOM 731 N N . LYS A 1 92 ? -2.861 11.524 5.253 1.00 90.88 92 LYS A N 1
ATOM 732 C CA . LYS A 1 92 ? -2.155 12.489 6.100 1.00 90.88 92 LYS A CA 1
ATOM 733 C C . LYS A 1 92 ? -0.655 12.484 5.850 1.00 90.88 92 LYS A C 1
ATOM 735 O O . LYS A 1 92 ? -0.049 11.435 5.657 1.00 90.88 92 LYS A O 1
ATOM 740 N N . ARG A 1 93 ? -0.035 13.662 5.926 1.00 92.06 93 ARG A N 1
ATOM 741 C CA . ARG A 1 93 ? 1.423 13.777 6.030 1.00 92.06 93 ARG A CA 1
ATOM 742 C C . ARG A 1 93 ? 1.855 13.610 7.484 1.00 92.06 93 ARG A C 1
ATOM 744 O O . ARG A 1 93 ? 1.309 14.278 8.360 1.00 92.06 93 ARG A O 1
ATOM 751 N N . PHE A 1 94 ? 2.857 12.778 7.730 1.00 88.88 94 PHE A N 1
ATOM 752 C CA . PHE A 1 94 ? 3.403 12.560 9.067 1.00 88.88 94 PHE A CA 1
ATOM 753 C C . PHE A 1 94 ? 4.921 12.370 9.027 1.00 88.88 94 PHE A C 1
ATOM 755 O O . PHE A 1 94 ? 5.508 12.161 7.963 1.00 88.88 94 PHE A O 1
ATOM 762 N N . HIS A 1 95 ? 5.555 12.489 10.191 1.00 89.75 95 HIS A N 1
ATOM 763 C CA . HIS A 1 95 ? 7.004 12.415 10.336 1.00 89.75 95 HIS A CA 1
ATOM 764 C C . HIS A 1 95 ? 7.380 11.092 10.994 1.00 89.75 95 HIS A C 1
ATOM 766 O O . HIS A 1 95 ? 6.941 10.799 12.103 1.00 89.75 95 HIS A O 1
ATOM 772 N N . LEU A 1 96 ? 8.190 10.308 10.291 1.00 88.25 96 LEU A N 1
ATOM 773 C CA . LEU A 1 96 ? 8.926 9.182 10.847 1.00 88.25 96 LEU A CA 1
ATOM 774 C C . LEU A 1 96 ? 10.347 9.651 11.189 1.00 88.25 96 LEU A C 1
ATOM 776 O O . LEU A 1 96 ? 10.817 10.617 10.584 1.00 88.25 96 LEU A O 1
ATOM 780 N N . PRO A 1 97 ? 11.077 8.950 12.077 1.00 90.00 97 PRO A N 1
ATOM 781 C CA . PRO A 1 97 ? 12.429 9.351 12.478 1.00 90.00 97 PRO A CA 1
ATOM 782 C C . PRO A 1 97 ? 13.410 9.582 11.315 1.00 90.00 97 PRO A C 1
ATOM 784 O O . PRO A 1 97 ? 14.339 10.369 11.443 1.00 90.00 97 PRO A O 1
ATOM 787 N N . HIS A 1 98 ? 13.203 8.906 10.181 1.00 88.88 98 HIS A N 1
ATOM 788 C CA . HIS A 1 98 ? 14.108 8.911 9.028 1.00 88.88 98 HIS A CA 1
ATOM 789 C C . HIS A 1 98 ? 13.503 9.514 7.746 1.00 88.88 98 HIS A C 1
ATOM 791 O O . HIS A 1 98 ? 14.212 9.624 6.747 1.00 88.88 98 HIS A O 1
ATOM 797 N N . LYS A 1 99 ? 12.205 9.863 7.721 1.00 92.31 99 LYS A N 1
ATOM 798 C CA . LYS A 1 99 ? 11.534 10.425 6.532 1.00 92.31 99 LYS A CA 1
ATOM 799 C C . LYS A 1 99 ? 10.232 11.149 6.876 1.00 92.31 99 LYS A C 1
ATOM 801 O O . LYS A 1 99 ? 9.503 10.758 7.786 1.00 92.31 99 LYS A O 1
ATOM 806 N N . THR A 1 100 ? 9.864 12.131 6.059 1.00 93.56 100 THR A N 1
ATOM 807 C CA . THR A 1 100 ? 8.487 12.643 6.020 1.00 93.56 100 THR A CA 1
ATOM 808 C C . THR A 1 100 ? 7.679 11.801 5.042 1.00 93.56 100 THR A C 1
ATOM 810 O O . THR A 1 100 ? 8.027 11.707 3.865 1.00 93.56 100 THR A O 1
ATOM 813 N N . SER A 1 101 ? 6.592 11.198 5.512 1.00 93.19 101 SER A N 1
ATOM 814 C CA . SER A 1 101 ? 5.781 10.262 4.729 1.00 93.19 101 SER A CA 1
ATOM 815 C C . SER A 1 101 ? 4.414 10.839 4.398 1.00 93.19 101 SER A C 1
ATOM 817 O O . SER A 1 101 ? 3.858 11.648 5.146 1.00 93.19 101 SER A O 1
ATOM 819 N N . MET A 1 102 ? 3.854 10.402 3.272 1.00 94.19 102 MET A N 1
ATOM 820 C CA . MET A 1 102 ? 2.434 10.554 2.978 1.00 94.19 102 MET A CA 1
ATOM 821 C C . MET A 1 102 ? 1.744 9.227 3.255 1.00 94.19 102 MET A C 1
ATOM 823 O O . MET A 1 102 ? 1.987 8.261 2.540 1.00 94.19 102 MET A O 1
ATOM 827 N N . LEU A 1 103 ? 0.877 9.188 4.261 1.00 93.69 103 LEU A N 1
ATOM 828 C CA . LEU A 1 103 ? 0.017 8.041 4.488 1.00 93.69 103 LEU A CA 1
ATOM 829 C C . LEU A 1 103 ? -0.990 7.947 3.345 1.00 93.69 103 LEU A C 1
ATOM 831 O O . LEU A 1 103 ? -1.742 8.895 3.096 1.00 93.69 103 LEU A O 1
ATOM 835 N N . ILE A 1 104 ? -0.996 6.811 2.664 1.00 94.69 104 ILE A N 1
ATOM 836 C CA . ILE A 1 1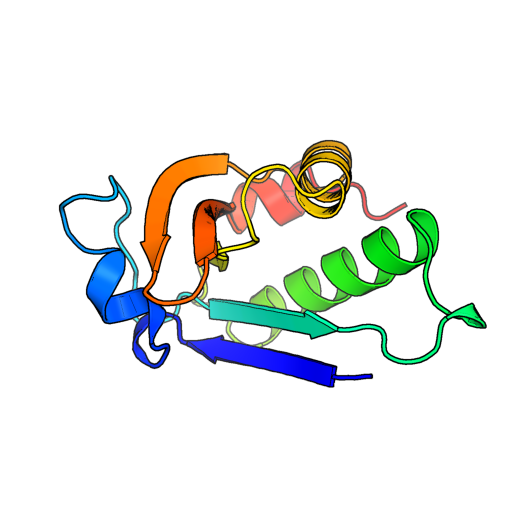04 ? -1.944 6.487 1.607 1.00 94.69 104 ILE A CA 1
ATOM 837 C C . ILE A 1 104 ? -2.762 5.260 1.995 1.00 94.69 104 ILE A C 1
ATOM 839 O O . ILE A 1 104 ? -2.257 4.343 2.642 1.00 94.69 104 ILE A O 1
ATOM 843 N N . ALA A 1 105 ? -4.017 5.240 1.564 1.00 95.06 105 ALA A N 1
ATOM 844 C CA . ALA A 1 105 ? -4.890 4.082 1.658 1.00 95.06 105 ALA A CA 1
ATOM 845 C C . ALA A 1 105 ? -5.385 3.706 0.264 1.00 95.06 105 ALA A C 1
ATOM 847 O O . ALA A 1 105 ? -5.734 4.574 -0.533 1.00 95.06 105 ALA A O 1
ATOM 848 N N . LEU A 1 106 ? -5.429 2.414 -0.024 1.00 96.81 106 LEU A N 1
ATOM 849 C CA . LEU A 1 106 ? -6.024 1.866 -1.232 1.00 96.81 106 LEU A CA 1
ATOM 850 C C . LEU A 1 106 ? -7.179 0.963 -0.820 1.00 96.81 106 LEU A C 1
ATOM 852 O O . LEU A 1 106 ? -6.938 -0.079 -0.219 1.00 96.81 106 LEU A O 1
ATOM 856 N N . SER A 1 107 ? -8.411 1.355 -1.134 1.00 96.75 107 SER A N 1
ATOM 857 C CA . SER A 1 107 ? -9.593 0.522 -0.888 1.00 96.75 107 SER A CA 1
ATOM 858 C C . SER A 1 107 ? -9.638 -0.662 -1.857 1.00 96.75 107 SER A C 1
ATOM 860 O O . SER A 1 107 ? -9.350 -0.496 -3.045 1.00 96.75 107 SER A O 1
ATOM 862 N N . ARG A 1 108 ? -10.031 -1.843 -1.362 1.00 97.31 108 ARG A N 1
ATOM 863 C CA . ARG A 1 108 ? -10.251 -3.051 -2.171 1.00 97.31 108 ARG A CA 1
ATOM 864 C C . ARG A 1 108 ? -11.252 -2.791 -3.288 1.00 97.31 108 ARG A C 1
ATOM 866 O O . ARG A 1 108 ? -10.959 -3.068 -4.447 1.00 97.31 108 ARG A O 1
ATOM 873 N N . ASP A 1 109 ? -12.413 -2.252 -2.935 1.00 95.75 109 ASP A N 1
ATOM 874 C CA . ASP A 1 109 ? -13.524 -2.099 -3.873 1.00 95.75 109 ASP A CA 1
ATOM 875 C C . ASP A 1 109 ? -13.128 -1.150 -5.004 1.00 95.75 109 ASP A C 1
ATOM 877 O O . ASP A 1 109 ? -13.249 -1.493 -6.178 1.00 95.75 109 ASP A O 1
ATOM 881 N N . ARG A 1 110 ? -12.514 -0.014 -4.651 1.00 95.12 110 ARG A N 1
ATOM 882 C CA . ARG A 1 110 ? -12.000 0.941 -5.639 1.00 95.12 110 ARG A CA 1
ATOM 883 C C . ARG A 1 110 ? -10.898 0.334 -6.492 1.00 95.12 110 ARG A C 1
ATOM 885 O O . ARG A 1 110 ? -10.903 0.520 -7.701 1.00 95.12 110 ARG A O 1
ATOM 892 N N . PHE A 1 111 ? -9.967 -0.415 -5.901 1.00 95.94 111 PHE A N 1
ATOM 893 C CA . PHE A 1 111 ? -8.894 -1.054 -6.659 1.00 95.94 111 PHE A CA 1
ATOM 894 C C . PHE A 1 111 ? -9.429 -1.975 -7.760 1.00 95.94 111 PHE A C 1
ATOM 896 O O . PHE A 1 111 ? -8.961 -1.887 -8.889 1.00 95.94 111 PHE A O 1
ATOM 903 N N . PHE A 1 112 ? -10.418 -2.820 -7.461 1.00 94.06 112 PHE A N 1
ATOM 904 C CA . PHE A 1 112 ? -10.979 -3.743 -8.452 1.00 94.06 112 PHE A CA 1
ATOM 905 C C . PHE A 1 112 ? -11.989 -3.095 -9.414 1.00 94.06 112 PHE A C 1
ATOM 907 O O . PHE A 1 112 ? -12.219 -3.650 -10.485 1.00 94.06 112 PHE A O 1
ATOM 914 N N . GLN A 1 113 ? -12.575 -1.943 -9.070 1.00 92.56 113 GLN A N 1
ATOM 915 C CA . GLN A 1 113 ? -13.533 -1.226 -9.927 1.00 92.56 113 GLN A CA 1
ATOM 916 C C . GLN A 1 113 ? -12.880 -0.170 -10.828 1.00 92.56 113 GLN A C 1
ATOM 918 O O . GLN A 1 113 ? -13.254 -0.029 -11.988 1.00 92.56 113 GLN A O 1
ATOM 923 N N . GLU A 1 114 ? -11.919 0.584 -10.298 1.00 87.94 114 GLU A N 1
ATOM 924 C CA . GLU A 1 114 ? -11.306 1.749 -10.951 1.00 87.94 114 GLU A CA 1
ATOM 925 C C . GLU A 1 114 ? -9.839 1.502 -11.341 1.00 87.94 114 GLU A C 1
ATOM 927 O O . GLU A 1 114 ? -9.235 2.316 -12.039 1.00 87.94 114 GLU A O 1
ATOM 932 N N . GLY A 1 115 ? -9.229 0.409 -10.870 1.00 76.81 115 GLY A N 1
ATOM 933 C CA . GLY A 1 115 ? -7.839 0.085 -11.172 1.00 76.81 115 GLY A CA 1
ATOM 934 C C . GLY A 1 115 ? -7.610 -0.133 -12.667 1.00 76.81 115 GLY A C 1
ATOM 935 O O . GLY A 1 115 ? -8.305 -0.910 -13.321 1.00 76.81 115 GLY A O 1
ATOM 936 N N . HIS A 1 116 ? -6.587 0.522 -13.215 1.00 73.25 116 HIS A N 1
ATOM 937 C CA . HIS A 1 116 ? -6.183 0.317 -14.602 1.00 73.25 116 HIS A CA 1
ATOM 938 C C . HIS A 1 116 ? -5.236 -0.890 -14.702 1.00 73.25 116 HIS A C 1
ATOM 940 O O . HIS A 1 116 ? -4.038 -0.774 -14.435 1.00 73.25 116 HIS A O 1
ATOM 946 N N . PHE A 1 117 ? -5.784 -2.047 -15.088 1.00 70.31 117 PHE A N 1
ATOM 947 C CA . PHE A 1 117 ? -5.058 -3.323 -15.236 1.00 70.31 117 PHE A CA 1
ATOM 948 C C . PHE A 1 117 ? -4.590 -3.637 -16.669 1.00 70.31 117 PHE A C 1
ATOM 950 O O . PHE A 1 117 ? -4.196 -4.768 -16.946 1.00 70.31 117 PHE A O 1
ATOM 957 N N . VAL A 1 118 ? -4.652 -2.651 -17.568 1.00 55.94 118 VAL A N 1
ATOM 958 C CA . VAL A 1 118 ? -4.303 -2.753 -18.999 1.00 55.94 118 VAL A CA 1
ATOM 959 C C . VAL A 1 118 ? -2.880 -2.303 -19.302 1.00 55.94 118 VAL A C 1
ATOM 961 O O . VAL A 1 118 ? -2.449 -1.265 -18.746 1.00 55.94 118 VAL A O 1
#

Radius of gyration: 13.59 Å; chains: 1; bounding box: 33×28×35 Å

Secondary structure (DSSP, 8-state):
-EEEEEEGGGSGGGGGSSGGGS----TT-EEEEEE--SGGG-SHHHHHHHHHHHHHHHHHH-TT--EEEE-PBTT-HHHHHHHHHS-EEEEEEEEETTEEEEEEEEEHHHHHHH----

pLDDT: mean 91.08, std 7.04, range [55.94, 98.12]

InterPro domains:
  IPR016181 Acyl-CoA N-acyltransferase [SSF55729] (1-109)